Protein AF-A0AAV0ITG4-F1 (afdb_monomer_lite)

pLDDT: mean 93.22, std 7.13, range [54.19, 97.44]

Organism: NCBI:txid586396
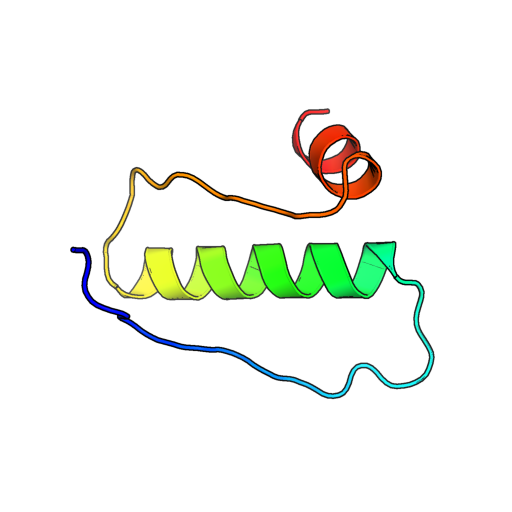
Structure (mmCIF, N/CA/C/O backbone):
data_AF-A0AAV0ITG4-F1
#
_entry.id   AF-A0AAV0ITG4-F1
#
loop_
_atom_site.group_PDB
_atom_site.id
_atom_site.type_symbol
_atom_site.label_atom_id
_atom_site.label_alt_id
_atom_site.label_comp_id
_atom_site.label_asym_id
_atom_site.label_entity_id
_atom_site.label_seq_id
_atom_site.pdbx_PDB_ins_code
_atom_site.Cartn_x
_atom_site.Cartn_y
_atom_site.Cartn_z
_atom_site.occupancy
_atom_site.B_iso_or_equiv
_atom_site.auth_seq_id
_atom_site.auth_comp_id
_atom_site.auth_asym_id
_atom_site.auth_atom_id
_atom_site.pdbx_PDB_model_num
ATOM 1 N N . MET A 1 1 ? -3.633 -20.099 10.656 1.00 54.19 1 MET A N 1
ATOM 2 C CA . MET A 1 1 ? -3.152 -19.506 9.389 1.00 54.19 1 MET A CA 1
ATOM 3 C C . MET A 1 1 ? -4.324 -18.825 8.704 1.00 54.19 1 MET A C 1
ATOM 5 O O . MET A 1 1 ? -5.410 -19.389 8.729 1.00 54.19 1 MET A O 1
ATOM 9 N N . GLY A 1 2 ? -4.136 -17.614 8.175 1.00 82.12 2 GLY A N 1
ATOM 10 C CA . GLY A 1 2 ? -5.177 -16.910 7.413 1.00 82.12 2 GLY A CA 1
ATOM 11 C C . GLY A 1 2 ? -5.413 -17.537 6.033 1.00 82.12 2 GLY A C 1
ATOM 12 O O . GLY A 1 2 ? -4.583 -18.307 5.552 1.00 82.12 2 GLY A O 1
ATOM 13 N N . ARG A 1 3 ? -6.547 -17.210 5.405 1.00 91.12 3 ARG A N 1
ATOM 14 C CA . ARG A 1 3 ? -6.896 -17.618 4.036 1.00 91.12 3 ARG A CA 1
ATOM 15 C C . ARG A 1 3 ? -6.552 -16.490 3.062 1.00 91.12 3 ARG A C 1
ATOM 17 O O . ARG A 1 3 ? -6.883 -15.340 3.331 1.00 91.12 3 ARG A O 1
ATOM 24 N N . CYS A 1 4 ? -5.929 -16.814 1.927 1.00 90.69 4 CYS A N 1
ATOM 25 C C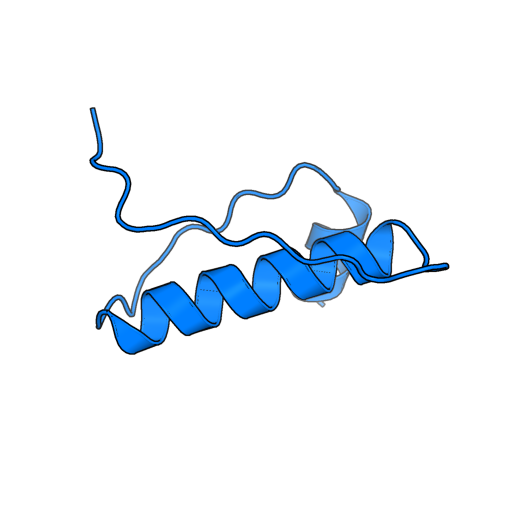A . CYS A 1 4 ? -5.783 -15.854 0.832 1.00 90.69 4 CYS A CA 1
ATOM 26 C C . CYS A 1 4 ? -7.139 -15.617 0.164 1.00 90.69 4 CYS A C 1
ATOM 28 O O . CYS A 1 4 ? -7.745 -16.538 -0.382 1.00 90.69 4 CYS A O 1
ATOM 30 N N . GLU A 1 5 ? -7.595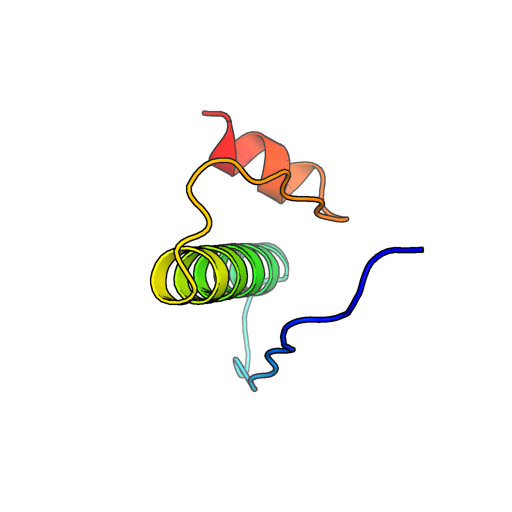 -14.370 0.201 1.00 91.88 5 GLU A N 1
ATOM 31 C CA . GLU A 1 5 ? -8.881 -13.954 -0.360 1.00 91.88 5 GLU A CA 1
ATOM 32 C C . GLU A 1 5 ? -8.770 -13.468 -1.812 1.00 91.88 5 GLU A C 1
ATOM 34 O O . GLU A 1 5 ? -9.776 -13.407 -2.520 1.00 91.88 5 GLU A O 1
ATOM 39 N N . GLY A 1 6 ? -7.563 -13.148 -2.277 1.00 91.44 6 GLY A N 1
ATOM 40 C CA . GLY A 1 6 ? -7.293 -12.760 -3.656 1.00 91.44 6 GLY A CA 1
ATOM 41 C C . GLY A 1 6 ? -5.836 -12.361 -3.866 1.00 91.44 6 GLY A C 1
ATOM 42 O O . GLY A 1 6 ? -5.072 -12.240 -2.910 1.00 91.44 6 GLY A O 1
ATOM 43 N N . ALA A 1 7 ? -5.470 -12.175 -5.131 1.00 92.44 7 ALA A N 1
ATOM 44 C CA . ALA A 1 7 ? -4.168 -11.687 -5.560 1.00 92.44 7 ALA A CA 1
ATOM 45 C C . ALA A 1 7 ? -4.353 -10.767 -6.772 1.00 92.44 7 ALA A C 1
ATOM 47 O O . ALA A 1 7 ? -5.299 -10.937 -7.542 1.00 92.44 7 ALA A O 1
ATOM 48 N N . PHE A 1 8 ? -3.443 -9.813 -6.940 1.00 93.12 8 PHE A N 1
ATOM 49 C CA . PHE A 1 8 ? -3.444 -8.863 -8.046 1.00 93.12 8 PHE A CA 1
ATOM 50 C C . PHE A 1 8 ? -2.056 -8.809 -8.687 1.00 93.12 8 PHE A C 1
ATOM 52 O O . PHE A 1 8 ? -1.040 -8.858 -7.996 1.00 93.12 8 PHE A O 1
ATOM 59 N N . THR A 1 9 ? -2.014 -8.706 -10.014 1.00 95.12 9 THR A N 1
ATOM 60 C CA . THR A 1 9 ? -0.788 -8.472 -10.778 1.00 95.12 9 THR A CA 1
ATOM 61 C C . THR A 1 9 ? -1.107 -7.614 -11.995 1.00 95.12 9 THR A C 1
ATOM 63 O O . THR A 1 9 ? -2.162 -7.765 -12.612 1.00 95.12 9 THR A O 1
ATOM 66 N N . CYS A 1 10 ? -0.206 -6.702 -12.346 1.00 94.94 10 CYS A N 1
ATOM 67 C CA . CYS A 1 10 ? -0.328 -5.902 -13.555 1.00 94.94 10 CYS A CA 1
ATOM 68 C C . CYS A 1 10 ? 1.052 -5.524 -14.100 1.00 94.94 10 CYS A C 1
ATOM 70 O O . CYS A 1 10 ? 2.033 -5.451 -13.361 1.00 94.94 10 CYS A O 1
ATOM 72 N N . ASN A 1 11 ? 1.118 -5.265 -15.406 1.00 96.19 11 ASN A N 1
ATOM 73 C CA . ASN A 1 11 ? 2.302 -4.701 -16.041 1.00 96.19 11 ASN A CA 1
ATOM 74 C C . ASN A 1 11 ? 2.162 -3.176 -16.095 1.00 96.19 11 ASN A C 1
ATOM 76 O O . ASN A 1 11 ? 1.288 -2.653 -16.784 1.00 96.19 11 ASN A O 1
ATOM 80 N N . LEU A 1 12 ? 3.028 -2.468 -15.372 1.00 96.12 12 LEU A N 1
ATOM 81 C CA . LEU A 1 12 ? 3.015 -1.004 -15.291 1.00 96.12 12 LEU A CA 1
ATOM 82 C C . LEU A 1 12 ? 3.898 -0.319 -16.344 1.00 96.12 12 LEU A C 1
ATOM 84 O O . LEU A 1 12 ? 3.971 0.913 -16.363 1.00 96.12 12 LEU A O 1
ATOM 88 N N . GLY A 1 13 ? 4.564 -1.096 -17.204 1.00 97.12 13 GLY A N 1
ATOM 89 C CA . GLY A 1 13 ? 5.571 -0.606 -18.137 1.00 97.12 13 GLY A CA 1
ATOM 90 C C . GLY A 1 13 ? 6.761 0.031 -17.415 1.00 97.12 13 GLY A C 1
ATOM 91 O O . GLY A 1 13 ? 7.123 -0.358 -16.303 1.00 97.12 13 GLY A O 1
ATOM 92 N N . VAL A 1 14 ? 7.369 1.038 -18.047 1.00 97.44 14 VAL A N 1
ATOM 93 C CA . VAL A 1 14 ? 8.437 1.831 -17.424 1.00 97.44 14 VAL A CA 1
ATOM 94 C C . VAL A 1 14 ? 7.827 2.721 -16.342 1.00 97.44 14 VAL A C 1
ATOM 96 O O . VAL A 1 14 ? 7.089 3.663 -16.632 1.00 97.44 14 VAL A O 1
ATOM 99 N N . CYS A 1 15 ? 8.131 2.427 -15.081 1.00 96.81 15 CYS A N 1
ATOM 100 C CA . CYS A 1 15 ? 7.686 3.217 -13.939 1.00 96.81 15 CYS A CA 1
ATOM 101 C C . CYS A 1 15 ? 8.706 3.169 -12.793 1.00 96.81 15 CYS A C 1
ATOM 103 O O . CYS A 1 15 ? 9.642 2.371 -12.809 1.00 96.81 15 CYS A O 1
ATOM 105 N N . SER A 1 16 ? 8.536 4.048 -11.803 1.00 96.31 16 SER A N 1
ATOM 106 C CA . SER A 1 16 ? 9.337 4.008 -10.580 1.00 96.31 16 SER A CA 1
ATOM 107 C C . SER A 1 16 ? 8.839 2.921 -9.630 1.00 96.31 16 SER A C 1
ATOM 109 O O . SER A 1 16 ? 7.646 2.613 -9.586 1.00 96.31 16 SER A O 1
ATOM 111 N N . ILE A 1 17 ? 9.752 2.408 -8.803 1.00 94.69 17 ILE A N 1
ATOM 112 C CA . ILE A 1 17 ? 9.447 1.414 -7.764 1.00 94.69 17 ILE A CA 1
ATOM 113 C C . ILE A 1 17 ? 8.342 1.937 -6.835 1.00 94.69 17 ILE A C 1
ATOM 115 O O . ILE A 1 17 ? 7.350 1.256 -6.612 1.00 94.69 17 ILE A O 1
ATOM 119 N N . THR A 1 18 ? 8.437 3.191 -6.383 1.00 95.69 18 THR A N 1
ATOM 120 C CA . THR A 1 18 ? 7.418 3.813 -5.520 1.00 95.69 18 THR A CA 1
ATOM 121 C C . THR A 1 18 ? 6.036 3.857 -6.173 1.00 95.69 18 THR A C 1
ATOM 123 O O . THR A 1 18 ? 5.031 3.648 -5.498 1.00 95.69 18 THR A O 1
ATOM 126 N N . ARG A 1 19 ? 5.953 4.105 -7.488 1.00 95.50 19 ARG A N 1
ATOM 127 C CA . ARG A 1 19 ? 4.665 4.099 -8.195 1.00 95.50 19 ARG A CA 1
ATOM 128 C C . ARG A 1 19 ? 4.080 2.691 -8.274 1.00 95.50 19 ARG A 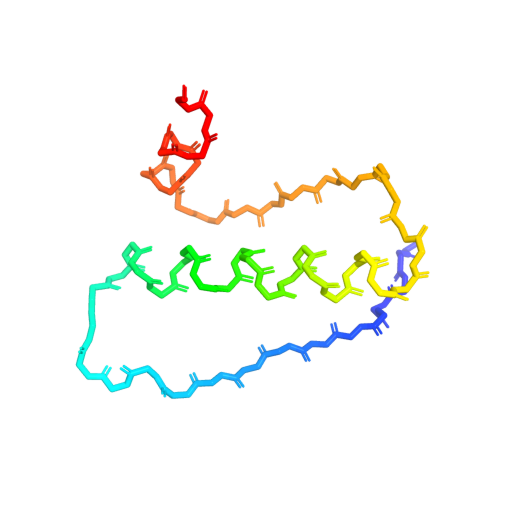C 1
ATOM 130 O O . ARG A 1 19 ? 2.866 2.548 -8.144 1.00 95.50 19 ARG A O 1
ATOM 137 N N . ALA A 1 20 ? 4.921 1.679 -8.484 1.00 95.88 20 ALA A N 1
ATOM 138 C CA . ALA A 1 20 ? 4.491 0.285 -8.493 1.00 95.88 20 ALA A CA 1
ATOM 139 C C . ALA A 1 20 ? 3.945 -0.150 -7.127 1.00 95.88 20 ALA A C 1
ATOM 141 O O . ALA A 1 20 ? 2.830 -0.662 -7.050 1.00 95.88 20 ALA A O 1
ATOM 142 N N . GLU A 1 21 ? 4.675 0.171 -6.063 1.00 95.81 21 GLU A N 1
ATOM 143 C CA . GLU A 1 21 ? 4.282 -0.067 -4.673 1.00 95.81 21 GLU A CA 1
ATOM 144 C C . GLU A 1 21 ? 2.937 0.589 -4.322 1.00 95.81 21 GLU A C 1
ATOM 146 O O . GLU A 1 21 ? 2.012 -0.075 -3.856 1.00 95.81 21 GLU A O 1
ATOM 151 N N . LEU A 1 22 ? 2.782 1.889 -4.609 1.00 95.69 22 LEU A N 1
ATOM 152 C CA . LEU A 1 22 ? 1.533 2.614 -4.347 1.00 95.69 22 LEU A CA 1
ATOM 153 C C . LEU A 1 22 ? 0.350 2.038 -5.131 1.00 95.69 22 LEU A C 1
ATOM 155 O O . LEU A 1 22 ? -0.763 1.976 -4.608 1.00 95.69 22 LEU A O 1
ATOM 159 N N . LYS A 1 23 ? 0.575 1.598 -6.376 1.00 96.31 23 LYS A N 1
ATOM 160 C CA . LYS A 1 23 ? -0.474 0.959 -7.176 1.00 96.31 23 LYS A CA 1
ATOM 161 C C . LYS A 1 23 ? -0.883 -0.383 -6.573 1.00 96.31 23 LYS A C 1
ATOM 163 O O . LYS A 1 23 ? -2.076 -0.626 -6.440 1.00 96.31 23 LYS A O 1
ATOM 168 N N . GLY A 1 24 ? 0.074 -1.213 -6.158 1.00 95.62 24 GLY A N 1
ATOM 169 C CA . GLY A 1 24 ? -0.211 -2.470 -5.461 1.00 95.62 24 GLY A CA 1
ATOM 170 C C . GLY A 1 24 ? -0.993 -2.258 -4.160 1.00 95.62 24 GLY A C 1
ATOM 171 O O . GLY A 1 24 ? -1.987 -2.942 -3.922 1.00 95.62 24 GLY A O 1
ATOM 172 N N . ALA A 1 25 ? -0.603 -1.258 -3.363 1.00 95.62 25 ALA A N 1
ATOM 173 C CA . ALA A 1 25 ? -1.305 -0.876 -2.140 1.00 95.62 25 ALA A CA 1
ATOM 174 C C . ALA A 1 25 ? -2.759 -0.450 -2.407 1.00 95.62 25 ALA A C 1
ATOM 176 O O . ALA A 1 25 ? -3.673 -0.934 -1.739 1.00 95.62 25 ALA A O 1
ATOM 177 N N . ALA A 1 26 ? -2.983 0.424 -3.394 1.00 96.12 26 ALA A N 1
ATOM 178 C CA . ALA A 1 26 ? -4.315 0.913 -3.745 1.00 96.12 26 ALA A CA 1
ATOM 179 C C . ALA A 1 26 ? -5.247 -0.222 -4.202 1.00 96.12 26 ALA A C 1
ATOM 181 O O . ALA A 1 26 ? -6.354 -0.345 -3.685 1.00 96.12 26 ALA A O 1
ATOM 182 N N . GLU A 1 27 ? -4.777 -1.091 -5.098 1.00 96.94 27 GLU A N 1
ATOM 183 C CA . GLU A 1 27 ? -5.555 -2.225 -5.621 1.00 96.94 27 GLU A CA 1
ATOM 184 C C . GLU A 1 27 ? -5.865 -3.257 -4.528 1.00 96.94 27 GLU A C 1
ATOM 186 O O . GLU A 1 27 ? -6.979 -3.775 -4.441 1.00 96.94 27 GLU A O 1
ATOM 191 N N . GLY A 1 28 ? -4.904 -3.532 -3.638 1.00 95.62 28 GLY A N 1
ATOM 192 C CA . GLY A 1 28 ? -5.117 -4.414 -2.491 1.00 95.62 28 GLY A CA 1
ATOM 193 C C . GLY A 1 28 ? -6.177 -3.877 -1.523 1.00 95.62 28 GLY A C 1
ATOM 194 O O . GLY A 1 28 ? -7.031 -4.634 -1.053 1.00 95.62 28 GLY A O 1
ATOM 195 N N . LEU A 1 29 ? -6.162 -2.566 -1.255 1.00 96.00 29 LEU A N 1
ATOM 196 C CA . LEU A 1 29 ? -7.163 -1.904 -0.417 1.00 96.00 29 LEU A CA 1
ATOM 197 C C . LEU A 1 29 ? -8.542 -1.862 -1.086 1.00 96.00 29 LEU A C 1
ATOM 199 O O . LEU A 1 29 ? -9.539 -2.135 -0.419 1.00 96.00 29 LEU A O 1
ATOM 203 N N . GLU A 1 30 ? -8.614 -1.572 -2.385 1.00 96.81 30 GLU A N 1
ATOM 204 C CA . GLU A 1 30 ? -9.860 -1.586 -3.159 1.00 96.81 30 GLU A CA 1
ATOM 205 C C . GLU A 1 30 ? -10.489 -2.987 -3.174 1.00 96.81 30 GLU A C 1
ATOM 207 O O . GLU A 1 30 ? -11.675 -3.147 -2.871 1.00 96.81 30 GLU A O 1
ATOM 212 N N . LEU A 1 31 ? -9.685 -4.031 -3.400 1.00 96.00 31 LEU A N 1
ATOM 213 C CA . LEU A 1 31 ? -10.133 -5.421 -3.312 1.00 96.00 31 LEU A CA 1
ATOM 214 C C . LEU A 1 31 ? -10.688 -5.754 -1.920 1.00 96.00 31 LEU A C 1
ATOM 216 O O . LEU A 1 31 ? -11.756 -6.365 -1.800 1.00 96.00 31 LEU A O 1
ATOM 220 N N . ALA A 1 32 ? -9.982 -5.354 -0.859 1.00 96.12 32 ALA A N 1
ATOM 221 C CA . ALA A 1 32 ? -10.438 -5.580 0.507 1.00 96.12 32 ALA A CA 1
ATOM 222 C C . ALA A 1 32 ? -11.758 -4.840 0.786 1.00 96.12 32 ALA A C 1
ATOM 224 O O . ALA A 1 32 ? -12.681 -5.407 1.380 1.00 96.12 32 ALA A O 1
ATOM 225 N N . TRP A 1 33 ? -11.880 -3.608 0.285 1.00 96.94 33 TRP A N 1
ATOM 226 C CA . TRP A 1 33 ? -13.075 -2.783 0.403 1.00 96.94 33 TRP A CA 1
ATOM 227 C C . TRP A 1 33 ? -14.285 -3.409 -0.299 1.00 96.94 33 TRP A C 1
ATOM 229 O O . TRP A 1 33 ? -15.373 -3.448 0.283 1.00 96.94 33 TRP A O 1
ATOM 239 N N . HIS A 1 34 ? -14.113 -3.933 -1.514 1.00 96.56 34 HIS A N 1
ATOM 240 C CA . HIS A 1 34 ? -15.178 -4.614 -2.258 1.00 96.56 34 HIS A CA 1
ATOM 241 C C . HIS A 1 34 ? -15.624 -5.922 -1.603 1.00 96.56 34 HIS A C 1
ATOM 243 O O . HIS A 1 34 ? -16.797 -6.278 -1.685 1.00 96.56 34 HIS A O 1
ATOM 249 N N . LYS A 1 35 ? -14.725 -6.605 -0.890 1.00 95.00 35 LYS A N 1
ATOM 250 C CA . LYS A 1 35 ? -15.051 -7.793 -0.085 1.00 95.00 35 LYS A CA 1
ATOM 251 C C . LYS A 1 35 ? -15.709 -7.474 1.264 1.00 95.00 35 LYS A C 1
ATOM 253 O O . LYS A 1 35 ? -16.060 -8.391 2.000 1.00 95.00 35 LYS A O 1
ATOM 258 N N . GLY A 1 36 ? -15.893 -6.196 1.596 1.00 97.19 36 GLY A N 1
ATOM 259 C CA . GLY A 1 36 ? -16.535 -5.761 2.837 1.00 97.19 36 GLY A CA 1
ATOM 260 C C . GLY A 1 36 ? -15.590 -5.647 4.036 1.00 97.19 36 GLY A C 1
ATOM 261 O O . GLY A 1 36 ? -16.048 -5.354 5.141 1.00 97.19 36 GLY A O 1
ATOM 262 N N . TYR A 1 37 ? -14.278 -5.813 3.849 1.00 96.38 37 TYR A N 1
ATOM 263 C CA . TYR A 1 37 ? -13.310 -5.550 4.909 1.00 96.38 37 TYR A CA 1
ATOM 264 C C . TYR A 1 37 ? -13.140 -4.037 5.088 1.00 96.38 37 TYR A C 1
ATOM 266 O O . TYR A 1 37 ? -12.815 -3.310 4.150 1.00 96.38 37 TYR A O 1
ATOM 274 N N . ARG A 1 38 ? -13.388 -3.547 6.308 1.00 95.38 38 ARG A N 1
ATOM 275 C CA . ARG A 1 38 ? -13.309 -2.112 6.657 1.00 95.38 38 ARG A CA 1
ATOM 276 C C . ARG A 1 38 ? -12.184 -1.769 7.628 1.00 95.38 38 ARG A C 1
ATOM 278 O O . ARG A 1 38 ? -11.829 -0.606 7.762 1.00 95.38 38 ARG A O 1
ATOM 285 N N . LYS A 1 39 ? -11.624 -2.774 8.301 1.00 96.62 39 LYS A N 1
ATOM 286 C CA . LYS A 1 39 ? -10.493 -2.637 9.219 1.00 96.62 39 LYS A CA 1
ATOM 287 C C . LYS A 1 39 ? -9.432 -3.642 8.798 1.00 96.62 39 LYS A C 1
ATOM 289 O O . LYS A 1 39 ? -9.598 -4.836 9.031 1.00 96.62 39 LYS A O 1
ATOM 294 N N . VAL A 1 40 ? -8.398 -3.155 8.121 1.00 94.69 40 VAL A N 1
ATOM 295 C CA . VAL A 1 40 ? -7.343 -3.975 7.518 1.00 94.69 40 VAL A CA 1
ATOM 296 C C . VAL A 1 40 ? -5.975 -3.489 7.974 1.00 94.69 40 VAL A C 1
ATOM 298 O O . VAL A 1 40 ? -5.793 -2.302 8.237 1.00 94.69 40 VAL A O 1
ATOM 301 N N . GLU A 1 41 ? -5.024 -4.412 8.064 1.00 95.25 41 GLU A N 1
ATOM 302 C CA . GLU A 1 41 ? -3.607 -4.098 8.219 1.00 95.25 41 GLU A CA 1
ATOM 303 C C . GLU A 1 41 ? -2.943 -4.222 6.848 1.00 95.25 41 GLU A C 1
ATOM 305 O O . GLU A 1 41 ? -3.018 -5.272 6.208 1.00 95.25 41 GLU A O 1
ATOM 310 N N . LEU A 1 42 ? -2.325 -3.135 6.389 1.00 94.25 42 LEU A N 1
ATOM 311 C CA . LEU A 1 42 ? -1.572 -3.116 5.144 1.00 94.25 42 LEU A CA 1
ATOM 312 C C . LEU A 1 42 ? -0.084 -3.282 5.459 1.00 94.25 42 LEU A C 1
ATOM 314 O O . LEU A 1 42 ? 0.511 -2.428 6.115 1.00 94.25 42 LEU A O 1
ATOM 318 N N . ASN A 1 43 ? 0.507 -4.362 4.953 1.00 94.44 43 ASN A N 1
ATOM 319 C CA . ASN A 1 43 ? 1.937 -4.632 5.038 1.00 94.44 43 ASN A CA 1
ATOM 320 C C . ASN A 1 43 ? 2.583 -4.345 3.677 1.00 94.44 43 ASN A C 1
ATOM 322 O O . ASN A 1 43 ? 2.162 -4.909 2.669 1.00 94.44 43 ASN A O 1
ATOM 326 N N . LEU A 1 44 ? 3.584 -3.465 3.662 1.00 94.12 44 LEU A N 1
ATOM 327 C CA . LEU A 1 44 ? 4.375 -3.094 2.485 1.00 94.12 44 LEU A CA 1
ATOM 328 C C . LEU A 1 44 ? 5.855 -3.315 2.803 1.00 94.12 44 LEU A C 1
ATOM 330 O O . LEU A 1 44 ? 6.268 -3.143 3.951 1.00 94.12 44 LEU A O 1
ATOM 334 N N . ASP A 1 45 ? 6.654 -3.667 1.803 1.00 91.12 45 ASP A N 1
ATOM 335 C CA . ASP A 1 45 ? 8.097 -3.884 1.953 1.00 91.12 45 ASP A CA 1
ATOM 336 C C . ASP A 1 45 ? 8.921 -2.591 1.768 1.00 91.12 45 ASP A C 1
ATOM 338 O O . ASP A 1 45 ? 10.097 -2.539 2.134 1.00 91.12 45 ASP A O 1
ATOM 342 N N . SER A 1 46 ? 8.301 -1.513 1.275 1.00 92.81 46 SER A N 1
ATOM 343 C CA . SER A 1 46 ? 8.945 -0.219 1.049 1.00 92.81 46 SER A CA 1
ATOM 344 C C . SER A 1 46 ? 8.650 0.807 2.147 1.00 92.81 46 SER A C 1
ATOM 346 O O . SER A 1 46 ? 7.554 1.371 2.243 1.00 92.81 46 SER A O 1
ATOM 348 N N . SER A 1 47 ? 9.674 1.141 2.938 1.00 92.62 47 SER A N 1
ATOM 349 C CA . SER A 1 47 ? 9.599 2.207 3.950 1.00 92.62 47 SER A CA 1
ATOM 350 C C . SER A 1 47 ? 9.284 3.578 3.341 1.00 92.62 47 SER A C 1
ATOM 352 O O . SER A 1 47 ? 8.550 4.363 3.941 1.00 92.62 47 SER A O 1
ATOM 354 N N . THR A 1 48 ? 9.770 3.859 2.127 1.00 93.62 48 THR A N 1
ATOM 355 C CA . THR A 1 48 ? 9.442 5.082 1.380 1.00 93.62 48 THR A CA 1
ATOM 356 C C . THR A 1 48 ? 7.944 5.175 1.106 1.00 93.62 48 THR A C 1
ATOM 358 O O . THR A 1 48 ? 7.339 6.209 1.377 1.00 93.62 48 THR A O 1
ATOM 361 N N . THR A 1 49 ? 7.333 4.096 0.615 1.00 93.44 49 THR A N 1
ATOM 362 C CA . THR A 1 49 ? 5.893 4.052 0.333 1.00 93.44 49 THR A CA 1
ATOM 363 C C . THR A 1 49 ? 5.071 4.208 1.610 1.00 93.44 49 THR A C 1
ATOM 365 O O . THR A 1 49 ? 4.126 4.994 1.641 1.00 93.44 49 THR A O 1
ATOM 368 N N . ILE A 1 50 ? 5.464 3.523 2.690 1.00 93.81 50 ILE A N 1
ATOM 369 C CA . ILE A 1 50 ? 4.819 3.651 4.005 1.00 93.81 50 ILE A CA 1
ATOM 370 C C . ILE A 1 50 ? 4.837 5.105 4.486 1.00 93.81 50 ILE A C 1
ATOM 372 O O . ILE A 1 50 ? 3.818 5.603 4.963 1.00 93.81 50 ILE A O 1
ATOM 376 N N . ASN A 1 51 ? 5.975 5.791 4.356 1.00 93.69 51 ASN A N 1
ATOM 377 C CA . ASN A 1 51 ? 6.100 7.184 4.777 1.00 93.69 51 ASN A CA 1
ATOM 378 C C . ASN A 1 51 ? 5.192 8.109 3.960 1.00 93.69 51 ASN A C 1
ATOM 380 O O . ASN A 1 51 ? 4.555 8.981 4.541 1.00 93.69 51 ASN A O 1
ATOM 384 N N . ILE A 1 52 ? 5.070 7.884 2.648 1.00 93.00 52 ILE A N 1
ATOM 385 C CA . ILE A 1 52 ? 4.165 8.660 1.786 1.00 93.00 52 ILE A CA 1
ATOM 386 C C . ILE A 1 52 ? 2.705 8.494 2.224 1.00 93.00 52 ILE A C 1
ATOM 388 O O . ILE A 1 52 ? 1.992 9.483 2.320 1.00 93.00 52 ILE A O 1
ATOM 392 N N . ILE A 1 53 ? 2.259 7.267 2.515 1.00 91.00 53 ILE A N 1
ATOM 393 C CA . ILE A 1 53 ? 0.860 6.987 2.896 1.00 91.00 53 ILE A CA 1
ATOM 394 C C . ILE A 1 53 ? 0.514 7.544 4.284 1.00 91.00 53 ILE A C 1
ATOM 396 O O . ILE A 1 53 ? -0.634 7.884 4.548 1.00 91.00 53 ILE A O 1
ATOM 400 N N . LYS A 1 54 ? 1.490 7.593 5.193 1.00 89.25 54 LYS A N 1
ATOM 401 C CA . LYS A 1 54 ? 1.290 8.079 6.566 1.00 89.25 54 LYS A CA 1
ATOM 402 C C . LYS A 1 54 ? 1.299 9.605 6.694 1.00 89.25 54 LYS A C 1
ATOM 404 O O . LYS A 1 54 ? 1.052 10.086 7.798 1.00 89.25 54 LYS A O 1
ATOM 409 N N . THR A 1 55 ? 1.641 10.324 5.625 1.00 64.44 55 THR A N 1
ATOM 410 C CA . TH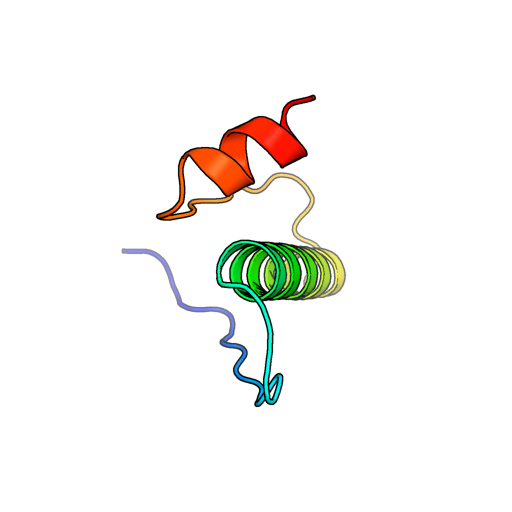R A 1 55 ? 1.674 11.794 5.601 1.00 64.44 55 THR A CA 1
ATOM 411 C C . THR A 1 55 ? 0.279 12.342 5.334 1.00 64.44 55 THR A C 1
ATOM 413 O O . THR A 1 55 ? -0.102 13.307 6.030 1.00 64.44 55 THR A O 1
#

InterPro domains:
  IPR002156 Ribonuclease H domain [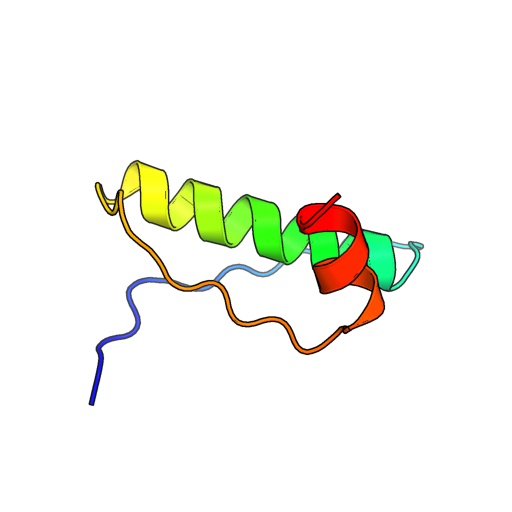PF13456] (13-54)
  IPR012337 Ribonuclease H-like superfamily [SSF53098] (8-55)
  IPR036397 Ribonuclease H superfamily [G3DSA:3.30.420.10] (2-55)
  IPR044730 Ribonuclease H-like domain, plant type [cd06222] (2-54)
  IPR053151 Ribonuclease H-like [PTHR47723] (5-53)

Foldseek 3Di:
DDDDPDDDDDDPDDDDPLVVQVVRQVVVVVVCVVVVNDDDDDDGPDPVNVVVVVD

Secondary structure (DSSP, 8-state):
-PPP---------S--HHHHHHHHHHHHHHHHHHTT--S-PPP-S-HHHHHHHT-

Radius of gyration: 12.21 Å; chains: 1; bounding box: 26×31×28 Å

Sequence (55 aa):
MGRCEGAFTCNLGVCSITRAELKGAAEGLELAWHKGYRKVELNLDSSTTINIIKT